Protein AF-A0A6A3SUW9-F1 (afdb_monomer_lite)

Organism: NCBI:txid53985

Radius of gyration: 19.16 Å; chains: 1; bounding box: 44×47×55 Å

InterPro domains:
  IPR051008 Telomere Capping Maintenance Protein [PTHR35518] (31-157)

Sequence (157 aa):
MDHDLFLAAASTISSASSSAGSSSSSADPASKTLSTANLTYTLVNFCDSDDVCSEVCEAGTALIKPWVARAITYQRTLSYVETLCYAELPATHNRVITRDRGYGNRDQLNAKLGASSSASYMRTSNWFLSLTDQLDLGMRFLELDVNYFASSLCSAH

Foldseek 3Di:
DDDDDDPDPPPDPDPPDDDDDDDDDQPDPCNPVDDPVFWDFDWDWDADPVRQTDIAGDAPGIDGDVVLLVVLVVLVVVQVVDDPVPRDFAEDALQQQEVNVVQQSCLCVLVVVVVPGPVSRDHSGDYRYHSRNVVSSGGDHYHFAWDQDPNDTDGDD

Structure (mmCIF, N/CA/C/O backbone):
data_AF-A0A6A3SUW9-F1
#
_entry.id   AF-A0A6A3SUW9-F1
#
loop_
_atom_site.group_PDB
_atom_site.id
_atom_site.type_symbol
_atom_site.label_atom_id
_atom_site.label_alt_id
_atom_site.label_comp_id
_atom_site.label_asym_id
_atom_site.label_entity_id
_atom_site.label_seq_id
_atom_site.pdbx_PDB_ins_code
_atom_site.Cartn_x
_atom_site.Cartn_y
_atom_site.Cartn_z
_atom_site.occupancy
_atom_site.B_iso_or_equiv
_atom_site.auth_seq_id
_atom_site.auth_comp_id
_atom_site.auth_asym_id
_atom_site.auth_atom_id
_atom_site.pdbx_PDB_model_num
ATOM 1 N N . MET A 1 1 ? -25.171 20.038 30.958 1.00 37.69 1 MET A N 1
ATOM 2 C CA . MET A 1 1 ? -25.438 20.280 29.530 1.00 37.69 1 MET A CA 1
ATOM 3 C C . MET A 1 1 ? -24.348 21.219 29.077 1.00 37.69 1 MET A C 1
ATOM 5 O O . MET A 1 1 ? -24.510 22.414 29.248 1.00 37.69 1 MET A O 1
ATOM 9 N N . ASP A 1 2 ? -23.238 20.664 28.604 1.00 27.70 2 ASP A N 1
ATOM 10 C CA . ASP A 1 2 ? -22.170 21.431 27.966 1.00 27.70 2 ASP A CA 1
ATOM 11 C C . ASP A 1 2 ? -22.067 20.904 26.540 1.00 27.70 2 ASP A C 1
ATOM 13 O O . ASP A 1 2 ? -21.647 19.774 26.287 1.00 27.70 2 ASP A O 1
ATOM 17 N N . HIS A 1 3 ? -22.621 21.702 25.634 1.00 33.44 3 HIS A N 1
ATOM 18 C CA . HIS A 1 3 ? -22.592 21.508 24.198 1.00 33.44 3 HIS A CA 1
ATOM 19 C C . HIS A 1 3 ? -21.355 22.221 23.663 1.00 33.44 3 HIS A C 1
ATOM 21 O O . HIS A 1 3 ? -21.462 23.369 23.267 1.00 33.44 3 HIS A O 1
ATOM 27 N N . ASP A 1 4 ? -20.210 21.544 23.621 1.00 33.81 4 ASP A N 1
ATOM 28 C CA . ASP A 1 4 ? -19.075 21.991 22.806 1.00 33.81 4 ASP A CA 1
ATOM 29 C C . ASP A 1 4 ? -18.493 20.805 22.034 1.00 33.81 4 ASP A C 1
ATOM 31 O O . ASP A 1 4 ? -17.492 20.174 22.368 1.00 33.81 4 ASP A O 1
ATOM 35 N N . LEU A 1 5 ? -19.293 20.461 21.025 1.00 32.38 5 LEU A N 1
ATOM 36 C CA . LEU A 1 5 ? -18.944 20.014 19.683 1.00 32.38 5 LEU A CA 1
ATOM 37 C C . LEU A 1 5 ? -17.468 19.628 19.462 1.00 32.38 5 LEU A C 1
ATOM 39 O O . LEU A 1 5 ? -16.588 20.460 19.241 1.00 32.38 5 LEU A O 1
ATOM 43 N N . PHE A 1 6 ? -17.244 18.317 19.397 1.00 30.92 6 PHE A N 1
ATOM 44 C CA . PHE A 1 6 ? -16.104 17.711 18.722 1.00 30.92 6 PHE A CA 1
ATOM 45 C C . PHE A 1 6 ? -15.997 18.262 17.291 1.00 30.92 6 PHE A C 1
ATOM 47 O O . PHE A 1 6 ? -16.747 17.860 16.401 1.00 30.92 6 PHE A O 1
ATOM 54 N N . LEU A 1 7 ? -15.036 19.155 17.046 1.00 30.22 7 LEU A N 1
ATOM 55 C CA . LEU A 1 7 ? -14.538 19.401 15.697 1.00 30.22 7 LEU A CA 1
ATOM 56 C C . LEU A 1 7 ? -13.765 18.156 15.261 1.00 30.22 7 LEU A C 1
ATOM 58 O O . LEU A 1 7 ? -12.580 17.990 15.554 1.00 30.22 7 LEU A O 1
ATOM 62 N N . ALA A 1 8 ? -14.467 17.260 14.569 1.00 35.16 8 ALA A N 1
ATOM 63 C CA . ALA A 1 8 ? -13.845 16.268 13.716 1.00 35.16 8 ALA A CA 1
ATOM 64 C C . ALA A 1 8 ? -12.870 17.003 12.788 1.00 35.16 8 ALA A C 1
ATOM 66 O O . ALA A 1 8 ? -13.257 17.915 12.053 1.00 35.16 8 ALA A O 1
ATOM 67 N N . ALA A 1 9 ? -11.595 16.623 12.840 1.00 33.81 9 ALA A N 1
ATOM 68 C CA . ALA A 1 9 ? -10.621 17.014 11.838 1.00 33.81 9 ALA A CA 1
ATOM 69 C C . ALA A 1 9 ? -11.005 16.319 10.526 1.00 33.81 9 ALA A C 1
ATOM 71 O O . ALA A 1 9 ? -10.462 15.276 10.173 1.00 33.81 9 ALA A O 1
ATOM 72 N N . ALA A 1 10 ? -11.988 16.880 9.826 1.00 30.95 10 ALA A N 1
ATOM 73 C CA . ALA A 1 10 ? -12.260 16.554 8.446 1.00 30.95 10 ALA A CA 1
ATOM 74 C C . ALA A 1 10 ? -11.049 17.033 7.644 1.00 30.95 10 ALA A C 1
ATOM 76 O O . ALA A 1 10 ? -10.909 18.216 7.338 1.00 30.95 10 ALA A O 1
ATOM 77 N N . SER A 1 11 ? -10.133 16.120 7.328 1.00 35.94 11 SER A N 1
ATOM 78 C CA . SER A 1 11 ? -9.254 16.315 6.185 1.00 35.94 11 SER A CA 1
ATOM 79 C C . SER A 1 11 ? -10.158 16.374 4.960 1.00 35.94 11 SER A C 1
ATOM 81 O O . SER A 1 11 ? -10.634 15.348 4.475 1.00 35.94 11 SER A O 1
ATOM 83 N N . THR A 1 12 ? -10.450 17.588 4.507 1.00 27.22 12 THR A N 1
ATOM 84 C CA . THR A 1 12 ? -11.115 17.843 3.239 1.00 27.22 12 THR A CA 1
ATOM 85 C C . THR A 1 12 ? -10.227 17.294 2.128 1.00 27.22 12 THR A C 1
ATOM 87 O O . THR A 1 12 ? -9.246 17.908 1.715 1.00 27.22 12 THR A O 1
ATOM 90 N N . ILE A 1 13 ? -10.563 16.107 1.630 1.00 36.94 13 ILE A N 1
ATOM 91 C CA . ILE A 1 13 ? -10.199 15.747 0.266 1.00 36.94 13 ILE A CA 1
ATOM 92 C C . ILE A 1 13 ? -11.091 16.633 -0.596 1.00 36.94 13 ILE A C 1
ATOM 94 O O . ILE A 1 13 ? -12.292 16.397 -0.697 1.00 36.94 13 ILE A O 1
ATOM 98 N N . SER A 1 14 ? -10.527 17.711 -1.139 1.00 29.47 14 SER A N 1
ATOM 99 C CA . SER A 1 14 ? -11.235 18.565 -2.085 1.00 29.47 14 SER A CA 1
ATOM 100 C C . SER A 1 14 ? -11.590 17.744 -3.325 1.00 29.47 14 SER A C 1
ATOM 102 O O . SER A 1 14 ? -10.776 17.590 -4.233 1.00 29.47 14 SER A O 1
ATOM 104 N N . SER A 1 15 ? -12.812 17.220 -3.378 1.00 35.09 15 SER A N 1
ATOM 105 C CA . SER A 1 15 ? -13.462 16.862 -4.629 1.00 35.09 15 SER A CA 1
ATOM 106 C C . SER A 1 15 ? -13.816 18.171 -5.327 1.00 35.09 15 SER A C 1
ATOM 108 O O . SER A 1 15 ? -14.786 18.848 -4.992 1.00 35.09 15 SER A O 1
ATOM 110 N N . ALA A 1 16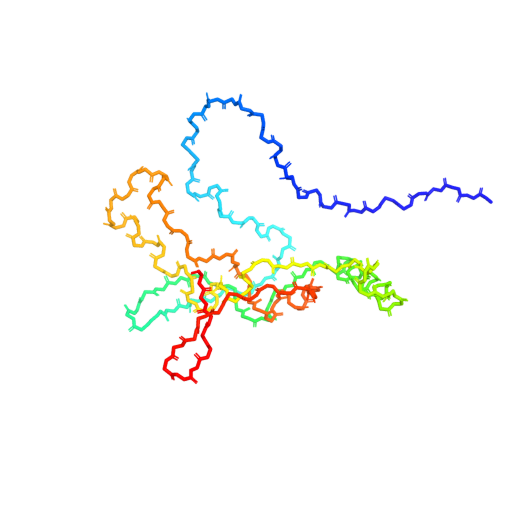 ? -12.969 18.582 -6.270 1.00 32.25 16 ALA A N 1
ATOM 111 C CA . ALA A 1 16 ? -13.286 19.701 -7.138 1.00 32.25 16 ALA A CA 1
ATOM 112 C C . ALA A 1 16 ? -14.548 19.347 -7.939 1.00 32.25 16 ALA A C 1
ATOM 114 O O . ALA A 1 16 ? -14.519 18.507 -8.837 1.00 32.25 16 ALA A O 1
ATOM 115 N N . SER A 1 17 ? -15.665 19.983 -7.591 1.00 31.45 17 SER A N 1
ATOM 116 C CA . SER A 1 17 ? -16.862 20.032 -8.420 1.00 31.45 17 SER A CA 1
ATOM 117 C C . SER A 1 17 ? -16.499 20.670 -9.759 1.00 31.45 17 SER A C 1
ATOM 119 O O . SER A 1 17 ? -16.050 21.817 -9.800 1.00 31.45 17 SER A O 1
ATOM 121 N N . SER A 1 18 ? -16.681 19.931 -10.850 1.00 33.06 18 SER A N 1
ATOM 122 C CA . SER A 1 18 ? -16.437 20.401 -12.209 1.00 33.06 18 SER A CA 1
ATOM 123 C C . SER A 1 18 ? -17.488 21.437 -12.613 1.00 33.06 18 SER A C 1
ATOM 125 O O . SER A 1 18 ? -18.564 21.084 -13.098 1.00 33.06 18 SER A O 1
ATOM 127 N N . SER A 1 19 ? -17.184 22.723 -12.443 1.00 30.78 19 SER A N 1
ATOM 128 C CA . SER A 1 19 ? -17.797 23.759 -13.268 1.00 30.78 19 SER A CA 1
ATOM 129 C C . SER A 1 19 ? -17.083 23.769 -14.619 1.00 30.78 19 SER A C 1
ATOM 131 O O . SER A 1 19 ? -15.858 23.849 -14.705 1.00 30.78 19 SER A O 1
ATOM 133 N N . ALA A 1 20 ? -17.862 23.615 -15.689 1.00 40.44 20 ALA A N 1
ATOM 134 C CA . ALA A 1 20 ? -17.381 23.678 -17.059 1.00 40.44 20 ALA A CA 1
ATOM 135 C C . ALA A 1 20 ? -16.819 25.080 -17.341 1.00 40.44 20 ALA A C 1
ATOM 137 O O . ALA A 1 20 ? -17.561 26.029 -17.579 1.00 40.44 20 ALA A O 1
ATOM 138 N N . GLY A 1 21 ? -15.496 25.200 -17.285 1.00 26.11 21 GLY A N 1
ATOM 139 C CA . GLY A 1 21 ? -14.750 26.397 -17.637 1.00 26.11 21 GLY A CA 1
ATOM 140 C C . GLY A 1 21 ? -13.475 25.981 -18.349 1.00 26.11 21 GLY A C 1
ATOM 141 O O . GLY A 1 21 ? -12.537 25.492 -17.726 1.00 26.11 21 GLY A O 1
ATOM 142 N N . SER A 1 22 ? -13.466 26.127 -19.670 1.00 40.16 22 SER A N 1
ATOM 143 C CA . SER A 1 22 ? -12.316 25.843 -20.523 1.00 40.16 22 SER A CA 1
ATOM 144 C C . SER A 1 22 ? -11.150 26.766 -20.170 1.00 40.16 22 SER A C 1
ATOM 146 O O . SER A 1 22 ? -11.109 27.916 -20.599 1.00 40.16 22 SER A O 1
ATOM 148 N N . SER A 1 23 ? -10.176 26.261 -19.419 1.00 30.25 23 SER A N 1
ATOM 149 C CA . SER A 1 23 ? -8.863 26.891 -19.290 1.00 30.25 23 SER A CA 1
ATOM 150 C C . SER A 1 23 ? -7.789 25.813 -19.283 1.00 30.25 23 SER A C 1
ATOM 152 O O . SER A 1 23 ? -7.679 25.031 -18.339 1.00 30.25 23 SER A O 1
ATOM 154 N N . SER A 1 24 ? -7.017 25.761 -20.366 1.00 42.41 24 SER A N 1
ATOM 155 C CA . SER A 1 24 ? -5.847 24.906 -20.532 1.00 42.41 24 SER A CA 1
ATOM 156 C C . SER A 1 24 ? -4.752 25.336 -19.555 1.00 42.41 24 SER A C 1
ATOM 158 O O . SER A 1 24 ? -3.943 26.213 -19.859 1.00 42.41 24 SER A O 1
ATOM 160 N N . SER A 1 25 ? -4.729 24.740 -18.368 1.00 37.00 25 SER A N 1
ATOM 161 C CA . SER A 1 25 ? -3.579 24.823 -17.480 1.00 37.00 25 SER A CA 1
ATOM 162 C C . SER A 1 25 ? -2.628 23.679 -17.815 1.00 37.00 25 SER A C 1
ATOM 164 O O . SER A 1 25 ? -2.936 22.498 -17.643 1.00 37.00 25 SER A O 1
ATOM 166 N N . SER A 1 26 ? -1.450 24.036 -18.321 1.00 40.88 26 SER A N 1
ATOM 167 C CA . SER A 1 26 ? -0.285 23.157 -18.369 1.00 40.88 26 SER A CA 1
ATOM 168 C C . SER A 1 26 ? 0.118 22.839 -16.929 1.00 40.88 26 SER A C 1
ATOM 170 O O . SER A 1 26 ? 0.971 23.506 -16.352 1.00 40.88 26 SER A O 1
ATOM 172 N N . ALA A 1 27 ? -0.578 21.887 -16.308 1.00 39.34 27 ALA A N 1
ATOM 173 C CA . ALA A 1 27 ? -0.248 21.412 -14.977 1.00 39.34 27 ALA A CA 1
ATOM 174 C C . ALA A 1 27 ? 1.146 20.782 -15.032 1.00 39.34 27 ALA A C 1
ATOM 176 O O . ALA A 1 27 ? 1.363 19.805 -15.753 1.00 39.34 27 ALA A O 1
ATOM 177 N N . ASP A 1 28 ? 2.076 21.376 -14.289 1.00 37.56 28 ASP A N 1
ATOM 178 C CA . ASP A 1 28 ? 3.418 20.855 -14.076 1.00 37.56 28 ASP A CA 1
ATOM 179 C C . ASP A 1 28 ? 3.320 19.381 -13.628 1.00 37.56 28 ASP A C 1
ATOM 181 O O . ASP A 1 28 ? 2.594 19.094 -12.665 1.00 37.56 28 ASP A O 1
ATOM 185 N N . PRO A 1 29 ? 3.997 18.423 -14.292 1.00 44.44 29 PRO A N 1
ATOM 186 C CA . PRO A 1 29 ? 4.031 17.028 -13.854 1.00 44.44 29 PRO A CA 1
ATOM 187 C C . PRO A 1 29 ? 4.438 16.890 -12.378 1.00 44.44 29 PRO A C 1
ATOM 189 O O . PRO A 1 29 ? 3.953 15.990 -11.687 1.00 44.44 29 PRO A O 1
ATOM 192 N N . ALA A 1 30 ? 5.252 17.827 -11.871 1.00 43.94 30 ALA A N 1
ATOM 193 C CA . ALA A 1 30 ? 5.672 17.887 -10.477 1.00 43.94 30 ALA A CA 1
ATOM 194 C C . ALA A 1 30 ? 4.538 18.257 -9.501 1.00 43.94 30 ALA A C 1
ATOM 196 O O . ALA A 1 30 ? 4.570 17.828 -8.349 1.00 43.94 30 ALA A O 1
ATOM 197 N N . SER A 1 31 ? 3.496 18.971 -9.946 1.00 39.97 31 SER A N 1
ATOM 198 C CA . SER A 1 31 ? 2.331 19.344 -9.122 1.00 39.97 31 SER A CA 1
ATOM 199 C C . SER A 1 31 ? 1.472 18.141 -8.713 1.00 39.97 31 SER A C 1
ATOM 201 O O . SER A 1 31 ? 0.629 18.265 -7.824 1.00 39.97 31 SER A O 1
ATOM 203 N N . LYS A 1 32 ? 1.656 16.982 -9.358 1.00 43.41 32 LYS A N 1
ATOM 204 C CA . LYS A 1 32 ? 0.988 15.719 -9.006 1.00 43.41 32 LYS A CA 1
ATOM 205 C C . LYS A 1 32 ? 1.882 14.798 -8.165 1.00 43.41 32 LYS A C 1
ATOM 207 O O . LYS A 1 32 ? 1.482 13.668 -7.860 1.00 43.41 32 LYS A O 1
ATOM 212 N N . THR A 1 33 ? 3.080 15.249 -7.795 1.00 48.78 33 THR A N 1
ATOM 213 C CA . THR A 1 33 ? 3.934 14.583 -6.808 1.00 48.78 33 THR A CA 1
ATOM 214 C C . THR A 1 33 ? 3.295 14.783 -5.438 1.00 48.78 33 THR A C 1
ATOM 216 O O . THR A 1 33 ? 3.112 15.913 -4.991 1.00 48.78 33 THR A O 1
ATOM 219 N N . LEU A 1 34 ? 2.871 13.688 -4.802 1.00 54.38 34 LEU A N 1
ATOM 220 C CA . LEU A 1 34 ? 2.189 13.737 -3.510 1.00 54.38 34 LEU A CA 1
ATOM 221 C C . LEU A 1 34 ? 3.072 14.428 -2.464 1.00 54.38 34 LEU A C 1
ATOM 223 O O . LEU A 1 34 ? 4.208 14.022 -2.236 1.00 54.38 34 LEU A O 1
ATOM 227 N N . SER A 1 35 ? 2.510 15.435 -1.794 1.00 51.38 35 SER A N 1
ATOM 228 C CA . SER A 1 35 ? 3.104 16.029 -0.600 1.00 51.38 35 SER A CA 1
ATOM 229 C C . SER A 1 35 ? 2.947 15.059 0.570 1.00 51.38 35 SER A C 1
ATOM 231 O O . SER A 1 35 ? 1.850 14.855 1.089 1.00 51.38 35 SER A O 1
ATOM 233 N N . THR A 1 36 ? 4.051 14.453 0.995 1.00 62.12 36 THR A N 1
ATOM 234 C CA . THR A 1 36 ? 4.136 13.574 2.169 1.00 62.12 36 THR A CA 1
ATOM 235 C C . THR A 1 36 ? 4.373 14.353 3.467 1.00 62.12 36 THR A C 1
ATOM 237 O O . THR A 1 36 ? 4.821 13.781 4.454 1.00 62.12 36 THR A O 1
ATOM 240 N N . ALA A 1 37 ? 4.043 15.651 3.513 1.00 62.16 37 ALA A N 1
ATOM 241 C CA . ALA A 1 37 ? 4.423 16.589 4.580 1.00 62.16 37 ALA A CA 1
ATOM 242 C C . ALA A 1 37 ? 4.008 16.200 6.022 1.00 62.16 37 ALA A C 1
ATOM 244 O O . ALA A 1 37 ? 4.426 16.849 6.979 1.00 62.16 37 ALA A O 1
ATOM 245 N N . ASN A 1 38 ? 3.192 15.156 6.204 1.00 76.00 38 ASN A N 1
ATOM 246 C CA . ASN A 1 38 ? 2.770 14.638 7.508 1.00 76.00 38 ASN A CA 1
ATOM 247 C C . ASN A 1 38 ? 3.159 13.168 7.767 1.00 76.00 38 ASN A C 1
ATOM 249 O O . ASN A 1 38 ? 2.641 12.574 8.715 1.00 76.00 38 ASN A O 1
ATOM 253 N N . LEU A 1 39 ? 4.053 12.598 6.956 1.00 86.81 39 LEU A N 1
ATOM 254 C CA . LEU A 1 39 ? 4.545 11.227 7.071 1.00 86.81 39 LEU A CA 1
ATOM 255 C C . LEU A 1 39 ? 6.058 11.220 7.313 1.00 86.81 39 LEU A C 1
ATOM 257 O O . LEU A 1 39 ? 6.796 11.989 6.703 1.00 86.81 39 LEU A O 1
ATOM 261 N N . THR A 1 40 ? 6.519 10.329 8.182 1.00 92.31 40 THR A N 1
ATOM 262 C CA . THR A 1 40 ? 7.937 9.963 8.310 1.00 92.31 40 THR A CA 1
ATOM 263 C C . THR A 1 40 ? 8.108 8.560 7.751 1.00 92.31 40 THR A C 1
ATOM 265 O O . THR A 1 40 ? 7.271 7.713 8.021 1.00 92.31 40 THR A O 1
ATOM 268 N N . TYR A 1 41 ? 9.136 8.316 6.948 1.00 92.38 41 TYR A N 1
ATOM 269 C CA . TYR A 1 41 ? 9.379 7.025 6.302 1.00 92.38 41 TYR A CA 1
ATOM 270 C C . TYR A 1 41 ? 10.845 6.908 5.893 1.00 92.38 41 TYR A C 1
ATOM 272 O O . TYR A 1 41 ? 11.544 7.921 5.793 1.00 92.38 41 TYR A O 1
ATOM 280 N N . THR A 1 42 ? 11.297 5.685 5.629 1.00 94.56 42 THR A N 1
ATOM 281 C CA . THR A 1 42 ? 12.621 5.426 5.059 1.00 94.56 42 THR A CA 1
ATOM 282 C C . THR A 1 42 ? 12.508 5.387 3.539 1.00 94.56 42 THR A C 1
ATOM 284 O O . THR A 1 42 ? 11.635 4.715 2.992 1.00 94.56 42 THR A O 1
ATOM 287 N N . LEU A 1 43 ? 13.377 6.122 2.843 1.00 92.81 43 LEU A N 1
ATOM 288 C CA . LEU A 1 43 ? 13.509 6.030 1.389 1.00 92.81 43 LEU A CA 1
ATOM 289 C C . LEU A 1 43 ? 14.547 4.975 1.019 1.00 92.81 43 LEU A C 1
ATOM 291 O O . LEU A 1 43 ? 15.644 4.959 1.577 1.00 92.81 43 LEU A O 1
ATOM 295 N N . VAL A 1 44 ? 14.213 4.140 0.039 1.00 93.31 44 VAL A N 1
ATOM 296 C CA . VAL A 1 44 ? 15.123 3.159 -0.559 1.00 93.31 44 VAL A CA 1
ATOM 297 C C . VAL A 1 44 ? 15.054 3.237 -2.081 1.00 93.31 44 VAL A C 1
ATOM 299 O O . VAL A 1 44 ? 14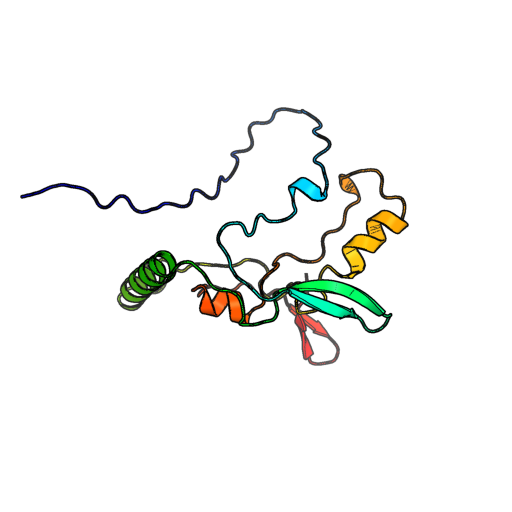.035 3.630 -2.652 1.00 93.31 44 VAL A O 1
ATOM 302 N N . ASN A 1 45 ? 16.143 2.855 -2.747 1.00 91.81 45 ASN A N 1
ATOM 303 C CA . ASN A 1 45 ? 16.146 2.688 -4.197 1.00 91.81 45 ASN A CA 1
ATOM 304 C C . ASN A 1 45 ? 15.578 1.316 -4.555 1.00 91.81 45 ASN A C 1
ATOM 306 O O . ASN A 1 45 ? 16.091 0.293 -4.103 1.00 91.81 45 ASN A O 1
ATOM 310 N N . PHE A 1 46 ? 14.556 1.306 -5.405 1.00 88.31 46 PHE A N 1
ATOM 311 C CA . PHE A 1 46 ? 13.979 0.092 -5.967 1.00 88.31 46 PHE A CA 1
ATOM 312 C C . PHE A 1 46 ? 14.222 0.064 -7.475 1.00 88.31 46 PHE A C 1
ATOM 314 O O . PHE A 1 46 ? 13.762 0.959 -8.188 1.00 88.31 46 PHE A O 1
ATOM 321 N N . CYS A 1 47 ? 14.932 -0.955 -7.959 1.00 89.00 47 CYS A N 1
ATOM 322 C CA . CYS A 1 47 ? 15.269 -1.128 -9.372 1.00 89.00 47 CYS A CA 1
ATOM 323 C C . CYS A 1 47 ? 14.520 -2.326 -9.964 1.00 89.00 47 CYS A C 1
ATOM 325 O O . CYS A 1 47 ? 14.349 -3.344 -9.292 1.00 89.00 47 CYS A O 1
ATOM 327 N N . ASP A 1 48 ? 14.050 -2.187 -11.205 1.00 85.50 48 ASP A N 1
ATOM 328 C CA . ASP A 1 48 ? 13.466 -3.303 -11.954 1.00 85.50 48 ASP A CA 1
ATOM 329 C C . ASP A 1 48 ? 14.553 -4.220 -12.552 1.00 85.50 48 ASP A C 1
ATOM 331 O O . ASP A 1 48 ? 15.748 -4.016 -12.339 1.00 85.50 48 ASP A O 1
ATOM 335 N N . SER A 1 49 ? 14.144 -5.256 -13.292 1.00 87.81 49 SER A N 1
ATOM 336 C CA . SER A 1 49 ? 15.063 -6.218 -13.921 1.00 87.81 49 SER A CA 1
ATOM 337 C C . SER A 1 49 ? 15.997 -5.615 -14.972 1.00 87.81 49 SER A C 1
ATOM 339 O O . SER A 1 49 ? 16.961 -6.272 -15.354 1.00 87.81 49 SER A O 1
ATOM 341 N N . ASP A 1 50 ? 15.707 -4.404 -15.448 1.00 86.19 50 ASP A N 1
ATOM 342 C CA . ASP A 1 50 ? 16.486 -3.715 -16.475 1.00 86.19 50 ASP A CA 1
ATOM 343 C C . ASP A 1 50 ? 17.269 -2.533 -15.858 1.00 86.19 50 ASP A C 1
ATOM 345 O O . ASP A 1 50 ? 17.603 -1.572 -16.555 1.00 86.19 50 ASP A O 1
ATOM 349 N N . ASP A 1 51 ? 17.523 -2.583 -14.543 1.00 87.31 51 ASP A N 1
ATOM 350 C CA . ASP A 1 51 ? 18.255 -1.586 -13.749 1.00 87.31 51 ASP A CA 1
ATOM 351 C C . ASP A 1 51 ? 17.637 -0.171 -13.764 1.00 87.31 51 ASP A C 1
ATOM 353 O O . ASP A 1 51 ? 18.311 0.834 -13.512 1.00 87.31 51 ASP A O 1
ATOM 357 N N . VAL A 1 52 ? 16.327 -0.054 -14.022 1.00 85.00 52 VAL A N 1
ATOM 358 C CA . VAL A 1 52 ? 15.615 1.227 -13.915 1.00 85.00 52 VAL A CA 1
ATOM 359 C C . VAL A 1 52 ? 15.140 1.425 -12.481 1.00 85.00 52 VAL A C 1
ATOM 361 O O . VAL A 1 52 ? 14.250 0.716 -12.006 1.00 85.00 52 VAL A O 1
ATOM 364 N N . CYS A 1 53 ? 15.712 2.422 -11.805 1.00 86.00 53 CYS A N 1
ATOM 365 C CA . CYS A 1 53 ? 15.477 2.676 -10.386 1.00 86.00 53 CYS A CA 1
ATOM 366 C C . CYS A 1 53 ? 14.533 3.857 -10.119 1.00 86.00 53 CYS A C 1
ATOM 368 O O . CYS A 1 53 ? 14.478 4.833 -10.871 1.00 86.00 53 CYS A O 1
ATOM 370 N N . SER A 1 54 ? 13.813 3.795 -9.001 1.00 84.31 54 SER A N 1
ATOM 371 C CA . SER A 1 54 ? 13.097 4.930 -8.411 1.00 84.31 54 SER A CA 1
ATOM 372 C C . SER A 1 54 ? 13.217 4.920 -6.889 1.00 84.31 54 SER A C 1
ATOM 374 O O . SER A 1 54 ? 13.385 3.865 -6.278 1.00 84.31 54 SER A O 1
ATOM 376 N N . GLU A 1 55 ? 13.114 6.102 -6.283 1.00 87.12 55 GLU A N 1
ATOM 377 C CA . GLU A 1 55 ? 13.016 6.241 -4.830 1.00 87.12 55 GLU A CA 1
ATOM 378 C C . GLU A 1 55 ? 11.606 5.868 -4.365 1.00 87.12 55 GLU A C 1
ATOM 380 O O . GLU A 1 55 ? 10.598 6.405 -4.850 1.00 87.12 55 GLU A O 1
ATOM 385 N N . VAL A 1 56 ? 11.537 4.946 -3.409 1.00 88.81 56 VAL A N 1
ATOM 386 C CA . VAL A 1 56 ? 10.286 4.417 -2.863 1.00 88.81 56 VAL A CA 1
ATOM 387 C C . VAL A 1 56 ? 10.311 4.454 -1.341 1.00 88.81 56 VAL A C 1
ATOM 389 O O . VAL A 1 56 ? 11.375 4.431 -0.723 1.00 88.81 56 VAL A O 1
ATOM 392 N N . CYS A 1 57 ? 9.128 4.512 -0.731 1.00 90.38 57 CYS A N 1
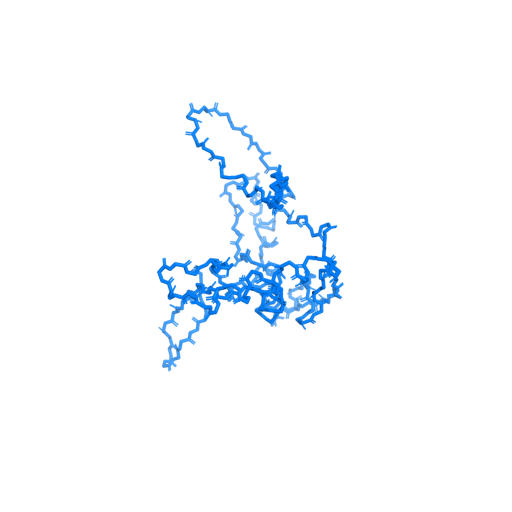ATOM 393 C CA . CYS A 1 57 ? 8.979 4.265 0.698 1.00 90.38 57 CYS A CA 1
ATOM 394 C C . CYS A 1 57 ? 9.283 2.791 0.978 1.00 90.38 57 CYS A C 1
ATOM 396 O O . CYS A 1 57 ? 8.636 1.915 0.402 1.00 90.38 57 CYS A O 1
ATOM 398 N N . GLU A 1 58 ? 10.246 2.515 1.854 1.00 93.56 58 GLU A N 1
ATOM 399 C CA . GLU A 1 58 ? 10.493 1.163 2.342 1.00 93.56 58 GLU A CA 1
ATOM 400 C C . GLU A 1 58 ? 9.240 0.650 3.057 1.00 93.56 58 GLU A C 1
ATOM 402 O O . GLU A 1 58 ? 8.669 1.337 3.912 1.00 93.56 58 GLU A O 1
ATOM 407 N N . ALA A 1 59 ? 8.802 -0.551 2.686 1.00 94.19 59 ALA A N 1
ATOM 408 C CA . ALA A 1 59 ? 7.552 -1.106 3.171 1.00 94.19 59 ALA A CA 1
ATOM 409 C C . ALA A 1 59 ? 7.552 -1.272 4.699 1.00 94.19 59 ALA A C 1
ATOM 411 O O . ALA A 1 59 ? 8.444 -1.899 5.267 1.00 94.19 59 ALA A O 1
ATOM 412 N N . GLY A 1 60 ? 6.516 -0.750 5.356 1.00 95.00 60 GLY A N 1
ATOM 413 C CA . GLY A 1 60 ? 6.333 -0.828 6.808 1.00 95.00 60 GLY A CA 1
ATOM 414 C C . GLY A 1 60 ? 7.083 0.251 7.595 1.00 95.00 60 GLY A C 1
ATOM 415 O O . GLY A 1 60 ? 7.105 0.203 8.823 1.00 95.00 60 GLY A O 1
ATOM 416 N N . THR A 1 61 ? 7.712 1.218 6.921 1.00 95.38 61 THR A N 1
ATOM 417 C CA . THR A 1 61 ? 8.434 2.313 7.590 1.00 95.38 61 THR A CA 1
ATOM 418 C C . THR A 1 61 ? 7.617 3.591 7.713 1.00 95.38 61 THR A C 1
ATOM 420 O O . THR A 1 61 ? 8.059 4.529 8.380 1.00 95.38 61 THR A O 1
ATOM 423 N N . ALA A 1 62 ? 6.433 3.656 7.099 1.00 93.44 62 ALA A N 1
ATOM 424 C CA . ALA A 1 62 ? 5.609 4.849 7.136 1.00 93.44 62 ALA A CA 1
ATOM 425 C C . ALA A 1 62 ? 4.969 5.052 8.512 1.00 93.44 62 ALA A C 1
ATOM 427 O O . ALA A 1 62 ? 4.197 4.239 9.016 1.00 93.44 62 ALA A O 1
ATOM 428 N N . LEU A 1 63 ? 5.242 6.214 9.092 1.00 93.38 63 LEU A N 1
ATOM 429 C CA . LEU A 1 63 ? 4.768 6.645 10.392 1.00 93.38 63 LEU A CA 1
ATOM 430 C C . LEU A 1 63 ? 3.994 7.955 10.262 1.00 93.38 63 LEU A C 1
ATOM 432 O O . LEU A 1 63 ? 4.386 8.886 9.557 1.00 93.38 63 LEU A O 1
ATOM 436 N N . ILE A 1 64 ? 2.905 8.036 11.018 1.00 91.75 64 ILE A N 1
ATOM 437 C CA . ILE A 1 64 ? 2.108 9.247 11.223 1.00 91.75 64 ILE A CA 1
ATOM 438 C C . ILE A 1 64 ? 2.340 9.802 12.623 1.00 91.75 64 ILE A C 1
ATOM 440 O O . ILE A 1 64 ? 2.771 9.104 13.543 1.00 91.75 64 ILE A O 1
ATOM 444 N N . LYS A 1 65 ? 1.993 11.077 12.813 1.00 92.56 65 LYS A N 1
ATOM 445 C CA . LYS A 1 65 ? 2.027 11.709 14.137 1.00 92.56 65 LYS A CA 1
ATOM 446 C C . LYS A 1 65 ? 1.179 10.895 15.136 1.00 92.56 65 LYS A C 1
ATOM 448 O O . LYS A 1 65 ? 0.055 10.516 14.796 1.00 92.56 65 LYS A O 1
ATOM 453 N N . PRO A 1 66 ? 1.627 10.704 16.394 1.00 93.31 66 PRO A N 1
ATOM 454 C CA . PRO A 1 66 ? 0.928 9.854 17.363 1.00 93.31 66 PRO A CA 1
ATOM 455 C C . PRO A 1 66 ? -0.541 10.217 17.611 1.00 93.31 66 PRO A C 1
ATOM 457 O O . PRO A 1 66 ? -1.359 9.345 17.890 1.00 93.31 66 PRO A O 1
ATOM 460 N N . TRP A 1 67 ? -0.901 11.501 17.521 1.00 93.62 67 TRP A N 1
ATOM 461 C CA . TRP A 1 67 ? -2.292 11.926 17.690 1.00 93.62 67 TRP A CA 1
ATOM 462 C C . TRP A 1 67 ? -3.194 11.455 16.540 1.00 93.62 67 TRP A C 1
ATOM 464 O O . TRP A 1 67 ? -4.339 11.092 16.795 1.00 93.62 67 TRP A O 1
ATOM 474 N N . VAL A 1 68 ? -2.669 11.388 15.310 1.00 92.75 68 VAL A N 1
ATOM 475 C CA . VAL A 1 68 ? -3.391 10.873 14.137 1.00 92.75 68 VAL A CA 1
ATOM 476 C C . VAL A 1 68 ? -3.620 9.374 14.305 1.00 92.75 68 VAL A C 1
ATOM 478 O O . VAL A 1 68 ? -4.739 8.901 14.141 1.00 92.75 68 VAL A O 1
ATOM 481 N N . ALA A 1 69 ? -2.590 8.635 14.735 1.00 92.62 69 ALA A N 1
ATOM 482 C CA . ALA A 1 69 ? -2.708 7.202 15.010 1.00 92.62 69 ALA A CA 1
ATOM 483 C C . ALA A 1 69 ? -3.782 6.902 16.072 1.00 92.62 69 ALA A C 1
ATOM 485 O O . ALA A 1 69 ? -4.572 5.968 15.917 1.00 92.62 69 ALA A O 1
ATOM 486 N N . ARG A 1 70 ? -3.866 7.726 17.129 1.00 95.19 70 ARG A N 1
ATOM 487 C CA . ARG A 1 70 ? -4.929 7.618 18.144 1.00 95.19 70 ARG A CA 1
ATOM 488 C C . ARG A 1 70 ? -6.318 7.890 17.568 1.00 95.19 70 ARG A C 1
ATOM 490 O O . ARG A 1 70 ? -7.232 7.124 17.854 1.00 95.19 70 ARG A O 1
ATOM 497 N N . ALA A 1 71 ? -6.473 8.933 16.752 1.00 93.69 71 ALA A N 1
ATOM 498 C CA . ALA A 1 71 ? -7.752 9.260 16.119 1.00 93.69 71 ALA A CA 1
ATOM 499 C C . ALA A 1 71 ? -8.244 8.126 15.201 1.00 93.69 71 ALA A C 1
ATOM 501 O O . ALA A 1 71 ? -9.389 7.695 15.312 1.00 93.69 71 ALA A O 1
ATOM 502 N N . ILE A 1 72 ? -7.356 7.572 14.373 1.00 93.50 72 ILE A N 1
ATOM 503 C CA . ILE A 1 72 ? -7.660 6.437 13.487 1.00 93.50 72 ILE A CA 1
ATOM 504 C C . ILE A 1 72 ? -8.020 5.186 14.295 1.00 93.50 72 ILE A C 1
ATOM 506 O O . ILE A 1 72 ? -8.962 4.472 13.959 1.00 93.50 72 ILE A O 1
ATOM 510 N N . THR A 1 73 ? -7.305 4.925 15.393 1.00 93.69 73 THR A N 1
ATOM 511 C CA . THR A 1 73 ? -7.612 3.800 16.292 1.00 93.69 73 THR A CA 1
ATOM 512 C C . THR A 1 73 ? -8.998 3.949 16.920 1.00 93.69 73 THR A C 1
ATOM 514 O O . THR A 1 73 ? -9.750 2.977 16.998 1.00 93.69 73 THR A O 1
ATOM 517 N N . TYR A 1 74 ? -9.363 5.165 17.328 1.00 94.50 74 TYR A N 1
ATOM 518 C CA . TYR A 1 74 ? 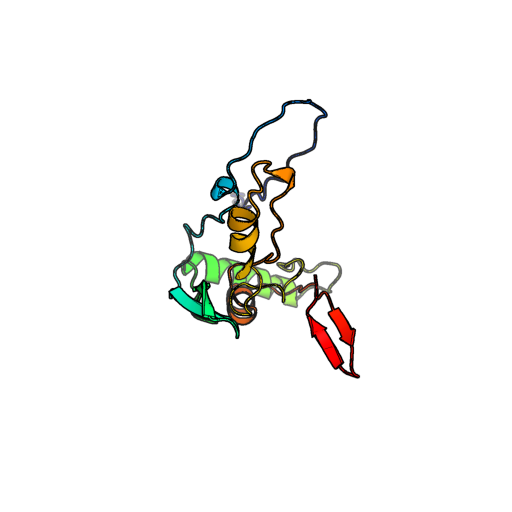-10.692 5.465 17.850 1.00 94.50 74 TYR A CA 1
ATOM 519 C C . TYR A 1 74 ? -11.785 5.249 16.791 1.00 94.50 74 TYR A C 1
ATOM 521 O O . TYR A 1 74 ? -12.713 4.482 17.038 1.00 94.50 74 TYR A O 1
ATOM 529 N N . GLN A 1 75 ? -11.633 5.811 15.586 1.00 94.06 75 GLN A N 1
ATOM 530 C CA . GLN A 1 75 ? -12.578 5.607 14.477 1.00 94.06 75 GLN A CA 1
ATOM 531 C C . GLN A 1 75 ? -12.734 4.120 14.118 1.00 94.06 75 GLN A C 1
ATOM 533 O O . GLN A 1 75 ? -13.847 3.628 13.933 1.00 94.06 75 GLN A O 1
ATOM 538 N N . ARG A 1 76 ? -11.630 3.366 14.096 1.00 93.31 76 ARG A N 1
ATOM 539 C CA . ARG A 1 76 ? -11.653 1.914 13.868 1.00 93.31 76 ARG A CA 1
ATOM 540 C C . ARG A 1 76 ? -12.415 1.167 14.962 1.00 93.31 76 ARG A C 1
ATOM 542 O O . ARG A 1 76 ? -13.093 0.190 14.668 1.00 93.31 76 ARG A O 1
ATOM 549 N N . THR A 1 77 ? -12.311 1.618 16.209 1.00 95.25 77 THR A N 1
ATOM 550 C CA . THR A 1 77 ? -13.031 1.012 17.337 1.00 95.25 77 THR A CA 1
ATOM 551 C C . THR A 1 77 ? -14.535 1.237 17.198 1.00 95.25 77 THR A C 1
ATOM 553 O O . THR A 1 77 ? -15.300 0.292 17.364 1.00 95.25 77 THR A O 1
ATOM 556 N N . LEU A 1 78 ? -14.952 2.448 16.808 1.00 94.62 78 LEU A N 1
ATOM 557 C CA . LEU A 1 78 ? -16.352 2.745 16.482 1.00 94.62 78 LEU A CA 1
ATOM 558 C C . LEU A 1 78 ? -16.852 1.909 15.297 1.00 94.62 78 LEU A C 1
ATOM 560 O O . LEU A 1 78 ? -17.959 1.391 15.325 1.00 94.62 78 LEU A O 1
ATOM 564 N N . SER A 1 79 ? -16.009 1.690 14.289 1.00 95.06 79 SER A N 1
ATOM 565 C CA . SER A 1 79 ? -16.377 0.875 13.125 1.00 95.06 79 SER A CA 1
ATOM 566 C C . SER A 1 79 ? -16.651 -0.592 13.475 1.00 95.06 79 SER A C 1
ATOM 568 O O . SER A 1 79 ? -17.408 -1.249 12.771 1.00 95.06 79 SER A O 1
ATOM 570 N N . TYR A 1 80 ? -16.046 -1.127 14.543 1.00 93.62 80 TYR A N 1
ATOM 571 C CA . TYR A 1 80 ? -16.225 -2.529 14.938 1.00 93.62 80 TYR A CA 1
ATOM 572 C C . TYR A 1 80 ? -17.535 -2.828 15.663 1.00 93.62 80 TYR A C 1
ATOM 574 O O . TYR A 1 80 ? -17.899 -3.999 15.764 1.00 93.62 80 TYR A O 1
ATOM 582 N N . VAL A 1 81 ? -18.231 -1.809 16.169 1.00 95.75 81 VAL A N 1
ATOM 583 C CA . VAL A 1 81 ? -19.554 -1.992 16.786 1.00 95.75 81 VAL A CA 1
ATOM 584 C C . VAL A 1 81 ? -20.698 -1.833 15.785 1.00 95.75 81 VAL A C 1
ATOM 586 O O . VAL A 1 81 ? -21.839 -2.143 16.114 1.00 95.75 81 VAL A O 1
ATOM 589 N N . GLU A 1 82 ? -20.391 -1.403 14.561 1.00 95.69 82 GLU A N 1
ATOM 590 C CA . GLU A 1 82 ? -21.355 -1.200 13.484 1.00 95.69 82 GLU A CA 1
ATOM 591 C C . GLU A 1 82 ? -21.370 -2.371 12.494 1.00 95.69 82 GLU A C 1
ATOM 593 O O . GLU A 1 82 ? -20.404 -3.124 12.344 1.00 95.69 82 GLU A O 1
ATOM 598 N N . THR A 1 83 ? -22.477 -2.519 11.762 1.00 95.62 83 THR A N 1
ATOM 599 C CA . THR A 1 83 ? -22.493 -3.397 10.578 1.00 95.62 83 THR A CA 1
ATOM 600 C C . THR A 1 83 ? -21.798 -2.712 9.404 1.00 95.62 83 THR A C 1
ATOM 602 O O . THR A 1 83 ? -21.698 -1.488 9.358 1.00 95.62 83 THR A O 1
ATOM 605 N N . LEU A 1 84 ? -21.371 -3.485 8.400 1.00 91.94 84 LEU A N 1
ATOM 606 C CA . LEU A 1 84 ? -20.635 -2.949 7.249 1.00 91.94 84 LEU A CA 1
ATOM 607 C C . LEU A 1 84 ? -21.364 -1.800 6.523 1.00 91.94 84 LEU A C 1
ATOM 609 O O . LEU A 1 84 ? -20.707 -0.929 5.971 1.00 91.94 84 LEU A O 1
ATOM 613 N N . CYS A 1 85 ? -22.702 -1.770 6.548 1.00 94.25 85 CYS A N 1
ATOM 614 C CA . CYS A 1 85 ? -23.491 -0.703 5.919 1.00 94.25 85 CYS A CA 1
ATOM 615 C C . CYS A 1 85 ? -23.391 0.650 6.644 1.00 94.25 85 CYS A C 1
ATOM 617 O O . CYS A 1 85 ? -23.707 1.674 6.044 1.00 94.25 85 CYS A O 1
ATOM 619 N N . TYR A 1 86 ? -22.988 0.650 7.918 1.00 94.62 86 TYR A N 1
ATOM 620 C CA . TYR A 1 86 ? -22.931 1.837 8.778 1.00 94.62 86 TYR A CA 1
ATOM 621 C C . TYR A 1 86 ? -21.517 2.143 9.293 1.00 94.62 86 TYR A C 1
ATOM 623 O O . TYR A 1 86 ? -21.293 3.200 9.875 1.00 94.62 86 TYR A O 1
ATOM 631 N N . ALA A 1 87 ? -20.553 1.248 9.068 1.00 95.12 87 ALA A N 1
ATOM 632 C CA . ALA A 1 87 ? -19.165 1.453 9.455 1.00 95.12 87 ALA A CA 1
ATOM 633 C C . ALA A 1 87 ? -18.452 2.447 8.520 1.00 95.12 87 ALA A C 1
ATOM 635 O O . ALA A 1 87 ? -18.447 2.288 7.298 1.00 95.12 87 ALA A O 1
ATOM 636 N N . GLU A 1 88 ? -17.764 3.431 9.098 1.00 93.75 88 GLU A N 1
ATOM 637 C CA . GLU A 1 88 ? -16.890 4.340 8.354 1.00 93.75 88 GLU A CA 1
ATOM 638 C C . GLU A 1 88 ? -15.484 3.749 8.213 1.00 93.75 88 GLU A C 1
ATOM 640 O O . GLU A 1 88 ? -14.670 3.795 9.136 1.00 93.75 88 GLU A O 1
ATOM 645 N N . LEU A 1 89 ? -15.177 3.204 7.036 1.00 93.06 89 LEU A N 1
ATOM 646 C CA . LEU A 1 89 ? -13.902 2.540 6.775 1.00 93.06 89 LEU A CA 1
ATOM 647 C C . LEU A 1 89 ? -13.017 3.379 5.844 1.00 93.06 89 LEU A C 1
ATOM 649 O O . LEU A 1 89 ? -13.389 3.600 4.689 1.00 93.06 89 LEU A O 1
ATOM 653 N N . PRO A 1 90 ? -11.812 3.791 6.283 1.00 92.44 90 PRO A N 1
ATOM 654 C CA . PRO A 1 90 ? -10.828 4.381 5.386 1.00 92.44 90 PRO A CA 1
ATOM 655 C C . PRO A 1 90 ? -10.490 3.420 4.239 1.00 92.44 90 PRO A C 1
ATOM 657 O O . PRO A 1 90 ? -10.221 2.232 4.465 1.00 92.44 90 PRO A O 1
ATOM 660 N N . ALA A 1 91 ? -10.511 3.943 3.013 1.00 91.25 91 ALA A N 1
ATOM 661 C CA . ALA A 1 91 ? -10.445 3.158 1.790 1.00 91.25 91 ALA A CA 1
ATOM 662 C C . ALA A 1 91 ? -9.345 3.635 0.839 1.00 91.25 91 ALA A C 1
ATOM 664 O O . ALA A 1 91 ? -8.989 4.814 0.817 1.00 91.25 91 ALA A O 1
ATOM 665 N N . THR A 1 92 ? -8.847 2.721 0.008 1.00 89.50 92 THR A N 1
ATOM 666 C CA . THR A 1 92 ? -7.880 3.033 -1.054 1.00 89.50 92 THR A CA 1
ATOM 667 C C . THR A 1 92 ? -8.248 2.357 -2.366 1.00 89.50 92 THR A C 1
ATOM 669 O O . THR A 1 92 ? -8.434 1.140 -2.388 1.00 89.50 92 THR A O 1
ATOM 672 N N . HIS A 1 93 ? -8.273 3.150 -3.436 1.00 89.62 93 HIS A N 1
ATOM 673 C CA . HIS A 1 93 ? -8.512 2.741 -4.824 1.00 89.62 93 HIS A CA 1
ATOM 674 C C . HIS A 1 93 ? -7.219 2.217 -5.471 1.00 89.62 93 HIS A C 1
ATOM 676 O O . HIS A 1 93 ? -6.193 2.886 -5.371 1.00 89.62 93 HIS A O 1
ATOM 682 N N . ASN A 1 94 ? -7.238 1.068 -6.146 1.00 87.38 94 ASN A N 1
ATOM 683 C CA . ASN A 1 94 ? -6.091 0.480 -6.872 1.00 87.38 94 ASN A CA 1
ATOM 684 C C . ASN A 1 94 ? -4.871 0.221 -5.990 1.00 87.38 94 ASN A C 1
ATOM 686 O O . ASN A 1 94 ? -3.741 0.663 -6.227 1.00 87.38 94 ASN A O 1
ATOM 690 N N . ARG A 1 95 ? -5.124 -0.487 -4.900 1.00 82.50 95 ARG A N 1
ATOM 691 C CA . ARG A 1 95 ? -4.241 -0.527 -3.748 1.00 82.50 95 ARG A CA 1
ATOM 692 C C . ARG A 1 95 ? -2.919 -1.275 -3.971 1.00 82.50 95 ARG A C 1
ATOM 694 O O . ARG A 1 95 ? -1.945 -1.040 -3.263 1.00 82.50 95 ARG A O 1
ATOM 701 N N . VAL A 1 96 ? -2.863 -2.198 -4.919 1.00 85.62 96 VAL A N 1
ATOM 702 C CA . VAL A 1 96 ? -1.660 -3.015 -5.169 1.00 85.62 96 VAL A CA 1
ATOM 703 C C . VAL A 1 96 ? -0.715 -2.410 -6.206 1.00 85.62 96 VAL A C 1
ATOM 705 O O . VAL A 1 96 ? 0.353 -2.967 -6.448 1.00 85.62 96 VAL A O 1
ATOM 708 N N . ILE A 1 97 ? -1.082 -1.252 -6.761 1.00 88.12 97 ILE A N 1
ATOM 709 C CA . ILE A 1 97 ? -0.351 -0.525 -7.801 1.00 88.12 97 ILE A CA 1
ATOM 710 C C . ILE A 1 97 ? 0.578 0.509 -7.152 1.00 88.12 97 ILE A C 1
ATOM 712 O O . ILE A 1 97 ? 0.423 1.730 -7.294 1.00 88.12 97 ILE A O 1
ATOM 716 N N . THR A 1 98 ? 1.494 0.001 -6.331 1.00 88.81 98 THR A N 1
ATOM 717 C CA . THR A 1 98 ? 2.343 0.791 -5.437 1.00 88.81 98 THR A CA 1
ATOM 718 C C . THR A 1 98 ? 3.779 0.867 -5.939 1.00 88.81 98 THR A C 1
ATOM 720 O O . THR A 1 98 ? 4.284 -0.050 -6.592 1.00 88.81 98 THR A O 1
ATOM 723 N N . ARG A 1 99 ? 4.466 1.968 -5.619 1.00 87.38 99 ARG A N 1
ATOM 724 C CA . ARG A 1 99 ? 5.855 2.170 -6.055 1.00 87.38 99 ARG A CA 1
ATOM 725 C C . ARG A 1 99 ? 6.842 1.160 -5.476 1.00 87.38 99 ARG A C 1
ATOM 727 O O . ARG A 1 99 ? 7.747 0.750 -6.189 1.00 87.38 99 ARG A O 1
ATOM 734 N N . ASP A 1 100 ? 6.639 0.695 -4.243 1.00 87.44 100 ASP A N 1
ATOM 735 C CA . ASP A 1 100 ? 7.459 -0.362 -3.620 1.00 87.44 100 ASP A CA 1
ATOM 736 C C . ASP A 1 100 ? 7.374 -1.715 -4.351 1.00 87.44 100 ASP A C 1
ATOM 738 O O . ASP A 1 100 ? 8.166 -2.614 -4.085 1.00 87.44 100 ASP A O 1
ATOM 742 N N . ARG A 1 101 ? 6.431 -1.861 -5.292 1.00 87.94 101 ARG A N 1
ATOM 743 C CA . ARG A 1 101 ? 6.291 -3.024 -6.179 1.00 87.94 101 ARG A CA 1
ATOM 744 C C . ARG A 1 101 ? 6.759 -2.759 -7.612 1.00 87.94 101 ARG A C 1
ATOM 746 O O . ARG A 1 101 ? 6.500 -3.569 -8.497 1.00 87.94 101 ARG A O 1
ATOM 753 N N . GLY A 1 102 ? 7.418 -1.628 -7.855 1.00 86.88 102 GLY A N 1
ATOM 754 C CA . GLY A 1 102 ? 7.958 -1.247 -9.161 1.00 86.88 102 GLY A CA 1
ATOM 755 C C . GLY A 1 102 ? 6.974 -0.542 -10.094 1.00 86.88 102 GLY A C 1
ATOM 756 O O . GLY A 1 102 ? 7.383 -0.077 -11.160 1.00 86.88 102 GLY A O 1
ATOM 757 N N . TYR A 1 103 ? 5.699 -0.394 -9.715 1.00 86.88 103 TYR A N 1
ATOM 758 C CA . TYR A 1 103 ? 4.781 0.449 -10.483 1.00 86.88 103 TYR A CA 1
ATOM 759 C C . TYR A 1 103 ? 5.294 1.889 -10.485 1.00 86.88 103 TYR A C 1
ATOM 761 O O . TYR A 1 103 ? 5.700 2.425 -9.456 1.00 86.88 103 TYR A O 1
ATOM 769 N N . GLY A 1 104 ? 5.273 2.541 -11.642 1.00 83.25 104 GLY A N 1
ATOM 770 C CA . GLY A 1 104 ? 5.794 3.894 -11.792 1.00 83.25 104 GLY A CA 1
ATOM 771 C C . GLY A 1 104 ? 7.305 4.007 -12.016 1.00 83.25 104 GLY A C 1
ATOM 772 O O . GLY A 1 104 ? 7.743 5.088 -12.410 1.00 83.25 104 GLY A O 1
ATOM 773 N N . ASN A 1 105 ? 8.101 2.930 -11.874 1.00 84.19 105 ASN A N 1
ATOM 774 C CA . ASN A 1 105 ? 9.555 2.980 -12.133 1.00 84.19 105 ASN A CA 1
ATOM 775 C C . ASN A 1 105 ? 9.875 3.493 -13.543 1.00 84.19 105 ASN A C 1
ATOM 777 O O . ASN A 1 105 ? 10.862 4.195 -13.762 1.00 84.19 105 ASN A O 1
ATOM 781 N N . ARG A 1 106 ? 9.002 3.175 -14.504 1.00 78.12 106 ARG A N 1
ATOM 782 C CA . ARG A 1 106 ? 9.136 3.560 -15.912 1.00 78.12 106 ARG A CA 1
ATOM 783 C C . ARG A 1 106 ? 8.288 4.749 -16.324 1.00 78.12 106 ARG A C 1
ATOM 785 O O . ARG A 1 106 ? 8.343 5.126 -17.489 1.00 78.12 106 ARG A O 1
ATOM 792 N N . ASP A 1 107 ? 7.590 5.413 -15.405 1.00 78.31 107 ASP A N 1
ATOM 793 C CA . ASP A 1 107 ? 6.867 6.651 -15.740 1.00 78.31 107 ASP A CA 1
ATOM 794 C C . ASP A 1 107 ? 7.848 7.744 -16.224 1.00 78.31 107 ASP A C 1
ATOM 796 O O . ASP A 1 107 ? 7.476 8.643 -16.979 1.00 78.31 107 ASP A O 1
ATOM 800 N N . GLN A 1 108 ? 9.134 7.623 -15.861 1.00 67.75 108 GLN A N 1
ATOM 801 C CA . GLN A 1 108 ? 10.240 8.443 -16.370 1.00 67.75 108 GLN A CA 1
ATOM 802 C C . GLN A 1 108 ? 10.529 8.220 -17.867 1.00 67.75 108 GLN A C 1
ATOM 804 O O . GLN A 1 108 ? 11.050 9.114 -18.536 1.00 67.75 108 GLN A O 1
ATOM 809 N N . LEU A 1 109 ? 10.188 7.051 -18.425 1.00 65.69 109 LEU A N 1
ATOM 810 C CA . LEU A 1 109 ? 10.363 6.749 -19.850 1.00 65.69 109 LEU A CA 1
ATOM 811 C C . LEU A 1 109 ? 9.520 7.689 -20.720 1.00 65.69 109 LEU A C 1
ATOM 813 O O . LEU A 1 109 ? 9.950 8.030 -21.818 1.00 65.69 109 LEU A O 1
ATOM 817 N N . ASN A 1 110 ? 8.395 8.202 -20.210 1.00 64.12 110 ASN A N 1
ATOM 818 C CA . ASN A 1 110 ? 7.602 9.215 -20.912 1.00 64.12 110 ASN A CA 1
ATOM 819 C C . ASN A 1 110 ? 8.437 10.464 -21.241 1.00 64.12 110 ASN A C 1
ATOM 821 O O . ASN A 1 110 ? 8.325 11.006 -22.339 1.00 64.12 110 ASN A O 1
ATOM 825 N N . ALA A 1 111 ? 9.338 10.880 -20.342 1.00 60.00 111 ALA A N 1
ATOM 826 C CA . ALA A 1 111 ? 10.247 11.994 -20.608 1.00 60.00 111 ALA A CA 1
ATOM 827 C C . ALA A 1 111 ? 11.259 11.655 -21.719 1.00 60.00 111 ALA A C 1
ATOM 829 O O . ALA A 1 111 ? 11.555 12.500 -22.562 1.00 60.00 111 ALA A O 1
ATOM 830 N N . LYS A 1 112 ? 11.744 10.405 -21.776 1.00 63.41 112 LYS A N 1
ATOM 831 C CA . LYS A 1 112 ? 12.654 9.928 -22.838 1.00 63.41 112 LYS A CA 1
ATOM 832 C C . LYS A 1 112 ? 11.969 9.803 -24.201 1.00 63.41 112 LYS A C 1
ATOM 834 O O . LYS A 1 112 ? 12.632 9.957 -25.221 1.00 63.41 112 LYS A O 1
ATOM 839 N N . LEU A 1 113 ? 10.659 9.560 -24.229 1.00 67.50 113 LEU A N 1
ATOM 840 C CA . LEU A 1 113 ? 9.856 9.515 -25.456 1.00 67.50 113 LEU A CA 1
ATOM 841 C C . LEU A 1 113 ? 9.519 10.913 -26.007 1.00 67.50 113 LEU A C 1
ATOM 843 O O . LEU A 1 113 ? 8.794 11.021 -26.993 1.00 67.50 113 LEU A O 1
ATOM 847 N N . GLY A 1 114 ? 10.031 11.986 -25.392 1.00 60.72 114 GLY A N 1
ATOM 848 C CA . GLY A 1 114 ? 9.771 13.354 -25.838 1.00 60.72 114 GLY A CA 1
ATOM 849 C C . GLY A 1 114 ? 8.317 13.780 -25.639 1.00 60.72 114 GLY A C 1
ATOM 850 O O . GLY A 1 114 ? 7.837 14.656 -26.357 1.00 60.72 114 GLY A O 1
ATOM 851 N N . ALA A 1 115 ? 7.607 13.164 -24.684 1.00 62.94 115 ALA A N 1
ATOM 852 C CA . ALA A 1 115 ? 6.253 13.549 -24.312 1.00 62.94 115 ALA A CA 1
ATOM 853 C C . ALA A 1 115 ? 6.261 14.979 -23.739 1.00 62.94 115 ALA A C 1
ATOM 855 O O . ALA A 1 115 ? 6.466 15.192 -22.547 1.00 62.94 115 ALA A O 1
ATOM 856 N N . SER A 1 116 ? 6.080 15.973 -24.608 1.00 59.69 116 SER A N 1
ATOM 857 C CA . SER A 1 116 ? 6.069 17.397 -24.252 1.00 59.69 116 SER A CA 1
ATOM 858 C C . SER A 1 116 ? 4.689 17.887 -23.813 1.00 59.69 116 SER A C 1
ATOM 860 O O . SER A 1 116 ? 4.578 18.917 -23.150 1.00 59.69 116 SER A O 1
ATOM 862 N N . SER A 1 117 ? 3.627 17.148 -24.146 1.00 63.78 117 SER A N 1
ATOM 863 C CA . SER A 1 117 ? 2.283 17.413 -23.645 1.00 63.78 117 SER A CA 1
ATOM 864 C C . SER A 1 117 ? 2.038 16.684 -22.331 1.00 63.78 117 SER A C 1
ATOM 866 O O . SER A 1 117 ? 2.221 15.472 -22.235 1.00 63.78 117 SER A O 1
ATOM 868 N N . SER A 1 118 ? 1.497 17.403 -21.348 1.00 61.28 118 SER A N 1
ATOM 869 C CA . SER A 1 118 ? 0.997 16.833 -20.088 1.00 61.28 118 SER A CA 1
ATOM 870 C C . SER A 1 118 ? -0.052 15.727 -20.296 1.00 61.28 118 SER A C 1
ATOM 872 O O . SER A 1 118 ? -0.211 14.868 -19.434 1.00 61.28 118 SER A O 1
ATOM 874 N N . ALA A 1 119 ? -0.725 15.710 -21.454 1.00 61.97 119 ALA A N 1
ATOM 875 C CA . ALA A 1 119 ? -1.649 14.657 -21.879 1.00 61.97 119 ALA A CA 1
ATOM 876 C C . ALA A 1 119 ? -0.971 13.319 -22.242 1.00 61.97 119 ALA A C 1
ATOM 878 O O . ALA A 1 119 ? -1.643 12.295 -22.288 1.00 61.97 119 ALA A O 1
ATOM 879 N N . SER A 1 120 ? 0.342 13.314 -22.482 1.00 62.72 120 SER A N 1
ATOM 880 C CA . SER A 1 120 ? 1.113 12.119 -22.862 1.00 62.72 120 SER A CA 1
ATOM 881 C C . SER A 1 120 ? 1.874 11.507 -21.683 1.00 62.72 120 SER A C 1
ATOM 883 O O . SER A 1 120 ? 2.664 10.583 -21.861 1.00 62.72 120 SER A O 1
ATOM 885 N N . TYR A 1 121 ? 1.662 12.026 -20.472 1.00 69.88 121 TYR A N 1
ATOM 886 C CA . TYR A 1 121 ? 2.254 11.483 -19.259 1.00 69.88 121 TYR A CA 1
ATOM 887 C C . TYR A 1 121 ? 1.413 10.305 -18.751 1.00 69.88 121 TYR A C 1
ATOM 889 O O . TYR A 1 121 ? 0.352 10.499 -18.156 1.00 69.88 121 TYR A O 1
ATOM 897 N N . MET A 1 122 ? 1.892 9.083 -18.984 1.00 72.44 122 MET A N 1
ATOM 898 C CA . MET A 1 122 ? 1.308 7.874 -18.407 1.00 72.44 122 MET A CA 1
ATOM 899 C C . MET A 1 122 ? 1.814 7.703 -16.974 1.00 72.44 122 MET A C 1
ATOM 901 O O . MET A 1 122 ? 3.017 7.570 -16.759 1.00 72.44 122 MET A O 1
ATOM 905 N N . ARG A 1 123 ? 0.905 7.685 -15.998 1.00 76.19 123 ARG A N 1
ATOM 906 C CA . ARG A 1 123 ? 1.242 7.358 -14.612 1.00 76.19 123 ARG A CA 1
ATOM 907 C C . ARG A 1 123 ? 0.760 5.952 -14.311 1.00 76.19 123 ARG A C 1
ATOM 909 O O . ARG A 1 123 ? -0.438 5.705 -14.353 1.00 76.19 123 ARG A O 1
ATOM 916 N N . THR A 1 124 ? 1.688 5.052 -14.018 1.00 79.31 124 THR A N 1
ATOM 917 C CA . THR A 1 124 ? 1.370 3.640 -13.779 1.00 79.31 124 THR A CA 1
ATOM 918 C C . THR A 1 124 ? 1.308 3.289 -12.297 1.00 79.31 124 THR A C 1
ATOM 920 O O . THR A 1 124 ? 0.890 2.188 -11.972 1.00 79.31 124 THR A O 1
ATOM 923 N N . SER A 1 125 ? 1.692 4.203 -11.393 1.00 83.06 125 SER A N 1
ATOM 924 C CA . SER A 1 125 ? 1.542 4.041 -9.936 1.00 83.06 125 SER A CA 1
ATOM 925 C C . SER A 1 125 ? 0.428 4.921 -9.365 1.00 83.06 125 SER A C 1
ATOM 927 O O . SER A 1 125 ? 0.468 6.147 -9.553 1.00 83.06 125 SER A O 1
ATOM 929 N N . ASN A 1 126 ? -0.454 4.338 -8.551 1.00 77.50 126 ASN A N 1
ATOM 930 C CA . ASN A 1 126 ? -1.511 5.079 -7.851 1.00 77.50 126 ASN A CA 1
ATOM 931 C C . ASN A 1 126 ? -1.119 5.446 -6.416 1.00 77.50 126 ASN A C 1
ATOM 933 O O . ASN A 1 126 ? -1.551 6.480 -5.908 1.00 77.50 126 ASN A O 1
ATOM 937 N N . TRP A 1 127 ? -0.244 4.656 -5.785 1.00 81.62 127 TRP A N 1
ATOM 938 C CA . TRP A 1 127 ? 0.138 4.842 -4.385 1.00 81.62 127 TRP A CA 1
ATOM 939 C C . TRP A 1 127 ? 1.651 4.869 -4.180 1.00 81.62 127 TRP A C 1
ATOM 941 O O . TRP A 1 127 ? 2.400 4.072 -4.743 1.00 81.62 127 TRP A O 1
ATOM 951 N N . PHE A 1 128 ? 2.098 5.801 -3.336 1.00 85.69 128 PHE A N 1
ATOM 952 C CA . PHE A 1 128 ? 3.503 5.927 -2.935 1.00 85.69 128 PHE A CA 1
ATOM 953 C C . PHE A 1 128 ? 3.900 4.943 -1.823 1.00 85.69 128 PHE A C 1
ATOM 955 O O . PHE A 1 128 ? 5.036 4.485 -1.782 1.00 85.69 128 PHE A O 1
ATOM 962 N N . LEU A 1 129 ? 2.964 4.636 -0.927 1.00 89.81 129 LEU A N 1
ATOM 963 C CA . LEU A 1 129 ? 3.172 3.792 0.248 1.00 89.81 129 LEU A CA 1
ATOM 964 C C . LEU A 1 129 ? 2.892 2.320 -0.067 1.00 89.81 129 LEU A C 1
ATOM 966 O O . LEU A 1 129 ? 1.983 2.033 -0.848 1.00 89.81 129 LEU A O 1
ATOM 970 N N . SER A 1 130 ? 3.585 1.399 0.604 1.00 92.06 130 SER A N 1
ATOM 971 C CA . SER A 1 130 ? 3.348 -0.039 0.431 1.00 92.06 130 SER A CA 1
ATOM 972 C C . SER A 1 130 ? 1.964 -0.477 0.907 1.00 92.06 130 SER A C 1
ATOM 974 O O . SER A 1 130 ? 1.267 0.233 1.638 1.00 92.06 130 SER A O 1
ATOM 976 N N . LEU A 1 131 ? 1.538 -1.683 0.520 1.00 92.62 131 LEU A N 1
ATOM 977 C CA . LEU A 1 131 ? 0.314 -2.269 1.074 1.00 92.62 131 LEU A CA 1
ATOM 978 C C . LEU A 1 131 ? 0.390 -2.358 2.606 1.00 92.62 131 LEU A C 1
ATOM 980 O O . LEU A 1 131 ? -0.585 -1.988 3.260 1.00 92.62 131 LEU A O 1
ATOM 984 N N . THR A 1 132 ? 1.536 -2.778 3.145 1.00 95.00 132 THR A N 1
ATOM 985 C CA . THR A 1 132 ? 1.817 -2.830 4.587 1.00 95.00 132 THR A CA 1
ATOM 986 C C . THR A 1 132 ? 1.631 -1.460 5.225 1.00 95.00 132 THR A C 1
ATOM 988 O O . THR A 1 132 ? 0.789 -1.309 6.104 1.00 95.00 132 THR A O 1
ATOM 991 N N . ASP A 1 133 ? 2.300 -0.436 4.692 1.00 94.62 133 ASP A N 1
ATOM 992 C CA . ASP A 1 133 ? 2.237 0.923 5.231 1.00 94.62 133 ASP A CA 1
ATOM 993 C C . ASP A 1 133 ? 0.806 1.419 5.310 1.00 94.62 133 ASP A C 1
ATOM 995 O O . ASP A 1 133 ? 0.345 1.824 6.371 1.00 94.62 133 ASP A O 1
ATOM 999 N N . GLN A 1 134 ? 0.045 1.372 4.213 1.00 93.38 134 GLN A N 1
ATOM 1000 C CA . GLN A 1 134 ? -1.284 1.966 4.291 1.00 93.38 134 GLN A CA 1
ATOM 1001 C C . GLN A 1 134 ? -2.263 1.106 5.141 1.00 93.38 134 GLN A C 1
ATOM 1003 O O . GLN A 1 134 ? -3.290 1.618 5.574 1.00 93.38 134 GLN A O 1
ATOM 1008 N N . LEU A 1 135 ? -1.965 -0.175 5.429 1.00 93.94 135 LEU A N 1
ATOM 1009 C CA . LEU A 1 135 ? -2.696 -0.969 6.432 1.00 93.94 135 LEU A CA 1
ATOM 1010 C C . LEU A 1 135 ? -2.335 -0.521 7.855 1.00 93.94 135 LEU A C 1
ATOM 1012 O O . LEU A 1 135 ? -3.235 -0.372 8.691 1.00 93.94 135 LEU A O 1
ATOM 1016 N N . ASP A 1 136 ? -1.058 -0.261 8.118 1.00 93.25 136 ASP A N 1
ATOM 1017 C CA . ASP A 1 136 ? -0.575 0.266 9.398 1.00 93.25 136 ASP A CA 1
ATOM 1018 C C . ASP A 1 136 ? -1.117 1.676 9.661 1.00 93.25 136 ASP A C 1
ATOM 1020 O O . ASP A 1 136 ? -1.508 2.007 10.781 1.00 93.25 136 ASP A O 1
ATOM 1024 N N . LEU A 1 137 ? -1.292 2.465 8.600 1.00 92.38 137 LEU A N 1
ATOM 1025 C CA . LEU A 1 137 ? -1.950 3.771 8.633 1.00 92.38 137 LEU A CA 1
ATOM 1026 C C . LEU A 1 137 ?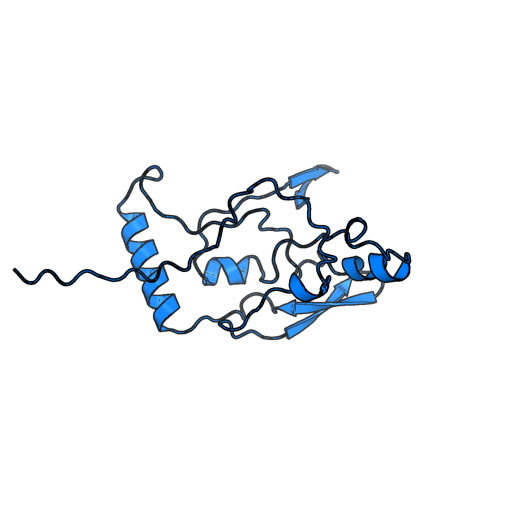 -3.487 3.701 8.686 1.00 92.38 137 LEU A C 1
ATOM 1028 O O . LEU A 1 137 ? -4.141 4.738 8.663 1.00 92.38 137 LEU A O 1
ATOM 1032 N N . GLY A 1 138 ? -4.082 2.507 8.784 1.00 92.50 138 GLY A N 1
ATOM 1033 C CA . GLY A 1 138 ? -5.498 2.340 9.130 1.00 92.50 138 GLY A CA 1
ATOM 1034 C C . GLY A 1 138 ? -6.477 2.100 7.981 1.00 92.50 138 GLY A C 1
ATOM 1035 O O . GLY A 1 138 ? -7.676 2.053 8.241 1.00 92.50 138 GLY A O 1
ATOM 1036 N N . MET A 1 139 ? -6.018 1.888 6.745 1.00 93.56 139 MET A N 1
ATOM 1037 C CA . MET A 1 139 ? -6.908 1.567 5.616 1.00 93.56 139 MET A CA 1
ATOM 1038 C C . MET A 1 139 ? -7.534 0.182 5.780 1.00 93.56 139 MET A C 1
ATOM 1040 O O . MET A 1 139 ? -6.826 -0.792 6.030 1.00 93.56 139 MET A O 1
ATOM 1044 N N . ARG A 1 140 ? -8.859 0.063 5.664 1.00 93.31 140 ARG A N 1
ATOM 1045 C CA . ARG A 1 140 ? -9.598 -1.195 5.903 1.00 93.31 140 ARG A CA 1
ATOM 1046 C C . ARG A 1 140 ? -10.514 -1.616 4.761 1.00 93.31 140 ARG A C 1
ATOM 1048 O O . ARG A 1 140 ? -10.992 -2.744 4.781 1.00 93.31 140 ARG A O 1
ATOM 1055 N N . PHE A 1 141 ? -10.685 -0.769 3.753 1.00 92.94 141 PHE A N 1
ATOM 1056 C CA . PHE A 1 141 ? -11.336 -1.130 2.499 1.00 92.94 141 PHE A CA 1
ATOM 1057 C C . PHE A 1 141 ? -10.335 -0.989 1.347 1.00 92.94 141 PHE A C 1
ATOM 1059 O O . PHE A 1 141 ? -9.792 0.091 1.111 1.00 92.94 141 PHE A O 1
ATOM 1066 N N . LEU A 1 142 ? -10.039 -2.092 0.661 1.00 92.81 142 LEU A N 1
ATOM 1067 C CA . LEU A 1 142 ? -9.002 -2.140 -0.369 1.00 92.81 142 LEU A CA 1
ATOM 1068 C C . LEU A 1 142 ? -9.615 -2.561 -1.699 1.00 92.81 142 LEU A C 1
ATOM 1070 O O . LEU A 1 142 ? -10.202 -3.635 -1.796 1.00 92.81 142 LEU A O 1
ATOM 1074 N N . GLU A 1 143 ? -9.424 -1.738 -2.720 1.00 93.25 143 GLU A N 1
ATOM 1075 C CA . GLU A 1 143 ? -9.734 -2.096 -4.098 1.00 93.25 143 GLU A CA 1
ATOM 1076 C C . GLU A 1 143 ? -8.523 -2.757 -4.757 1.00 93.25 143 GLU A C 1
ATOM 1078 O O . GLU A 1 143 ? -7.398 -2.249 -4.674 1.00 93.25 143 GLU A O 1
ATOM 1083 N N . LEU A 1 144 ? -8.755 -3.909 -5.385 1.00 91.00 144 LEU A N 1
ATOM 1084 C CA . LEU A 1 144 ? -7.733 -4.716 -6.036 1.00 91.00 144 LEU A CA 1
ATOM 1085 C C . LEU A 1 144 ? -8.094 -4.906 -7.507 1.00 91.00 144 LEU A C 1
ATOM 1087 O O . LEU A 1 144 ? -9.022 -5.649 -7.823 1.00 91.00 144 LEU A O 1
ATOM 1091 N N . ASP A 1 145 ? -7.296 -4.309 -8.380 1.00 90.19 145 ASP A N 1
ATOM 1092 C CA . ASP A 1 145 ? -7.328 -4.589 -9.809 1.00 90.19 145 ASP A CA 1
ATOM 1093 C C . ASP A 1 145 ? -6.469 -5.816 -10.094 1.00 90.19 145 ASP A C 1
ATOM 1095 O O . ASP A 1 145 ? -5.279 -5.867 -9.753 1.00 90.19 145 ASP A O 1
ATOM 1099 N N . VAL A 1 146 ? -7.080 -6.835 -10.693 1.00 91.25 146 VAL A N 1
ATOM 1100 C CA . VAL A 1 146 ? -6.416 -8.106 -10.976 1.00 91.25 146 VAL A CA 1
ATOM 1101 C C . VAL A 1 146 ? -6.683 -8.565 -12.399 1.00 91.25 146 VAL A C 1
ATOM 1103 O O . VAL A 1 146 ? -7.800 -8.475 -12.900 1.00 91.25 146 VAL A O 1
ATOM 1106 N N . ASN A 1 147 ? -5.654 -9.135 -13.017 1.00 93.31 147 ASN A N 1
ATOM 1107 C CA . ASN A 1 147 ? -5.757 -9.879 -14.263 1.00 93.31 147 ASN A CA 1
ATOM 1108 C C . ASN A 1 147 ? -5.469 -11.356 -14.003 1.00 93.31 147 ASN A C 1
ATOM 1110 O O . ASN A 1 147 ? -4.545 -11.700 -13.264 1.00 93.31 147 ASN A O 1
ATOM 1114 N N . TYR A 1 148 ? -6.238 -12.237 -14.640 1.00 94.31 148 TYR A N 1
ATOM 1115 C CA . TYR A 1 148 ? -5.957 -13.668 -14.646 1.00 94.31 148 TYR A CA 1
ATOM 1116 C C . TYR A 1 148 ? -5.088 -14.024 -15.855 1.00 94.31 148 TYR A C 1
ATOM 1118 O O . TYR A 1 148 ? -5.512 -13.865 -16.999 1.00 94.3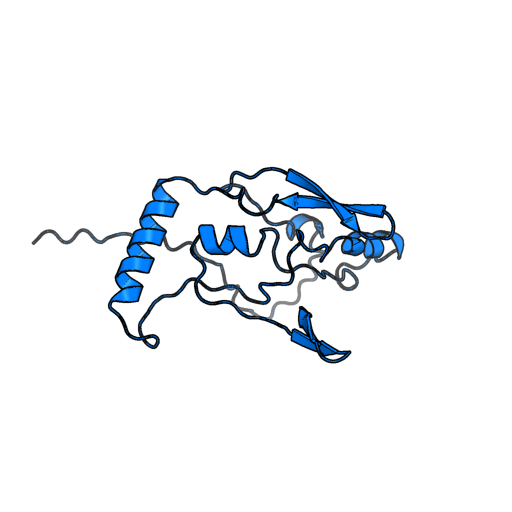1 148 TYR A O 1
ATOM 1126 N N . PHE A 1 149 ? -3.872 -14.506 -15.609 1.00 94.75 149 PHE A N 1
ATOM 1127 C CA . PHE A 1 149 ? -2.919 -14.893 -16.646 1.00 94.75 149 PHE A CA 1
ATOM 1128 C C . PHE A 1 149 ? -2.065 -16.077 -16.187 1.00 94.75 149 PHE A C 1
ATOM 1130 O O . PHE A 1 149 ? -1.678 -16.152 -15.025 1.00 94.75 149 PHE A O 1
ATOM 1137 N N . ALA A 1 150 ? -1.767 -17.005 -17.104 1.00 95.06 150 ALA A N 1
ATOM 1138 C CA . ALA A 1 150 ? -0.931 -18.184 -16.844 1.00 95.06 150 ALA A CA 1
ATOM 1139 C C . ALA A 1 150 ? -1.313 -18.944 -15.554 1.00 95.06 150 ALA A C 1
ATOM 1141 O O . ALA A 1 150 ? -0.458 -19.325 -14.757 1.00 95.06 150 ALA A O 1
ATOM 1142 N N . SER A 1 151 ? -2.617 -19.153 -15.349 1.00 96.25 151 SER A N 1
ATOM 1143 C CA . SER A 1 151 ? -3.179 -19.828 -14.171 1.00 96.25 151 SER A CA 1
ATOM 1144 C C . SER A 1 151 ? -2.968 -19.111 -12.830 1.00 96.25 151 SER A C 1
ATOM 1146 O O . SER A 1 151 ? -3.116 -19.734 -11.781 1.00 96.25 151 SER A O 1
ATOM 1148 N N . SER A 1 152 ? -2.678 -17.809 -12.845 1.00 95.44 152 SER A N 1
ATOM 1149 C CA . SER A 1 152 ? -2.502 -16.984 -11.648 1.00 95.44 152 SER A CA 1
ATOM 1150 C C . SER A 1 152 ? -3.296 -15.680 -11.736 1.00 95.44 152 SER A C 1
ATOM 1152 O O . SER A 1 152 ? -3.520 -15.146 -12.821 1.00 95.44 152 SER A O 1
ATOM 1154 N N . LEU A 1 153 ? -3.705 -15.151 -10.580 1.00 93.25 153 LEU A N 1
ATOM 1155 C CA . LEU A 1 153 ? -4.158 -13.766 -10.453 1.00 93.25 153 LEU A CA 1
ATOM 1156 C C . LEU A 1 153 ? -2.941 -12.879 -10.194 1.00 93.25 153 LEU A C 1
ATOM 1158 O O . LEU A 1 153 ? -2.186 -13.116 -9.252 1.00 93.25 153 LEU A O 1
ATOM 1162 N N . CYS A 1 154 ? -2.764 -11.859 -11.023 1.00 89.25 154 CYS A N 1
ATOM 1163 C CA . CYS A 1 154 ? -1.695 -10.876 -10.906 1.00 89.25 154 CYS A CA 1
ATOM 1164 C C . CYS A 1 154 ? -2.304 -9.487 -10.721 1.00 89.25 154 CYS A C 1
ATOM 1166 O O . CYS A 1 154 ? -3.343 -9.191 -11.311 1.00 89.25 154 CYS A O 1
ATOM 1168 N N . SER A 1 155 ? -1.660 -8.627 -9.932 1.00 87.38 155 SER A N 1
ATOM 1169 C CA . SER A 1 155 ? -2.067 -7.223 -9.828 1.00 87.38 155 SER A CA 1
ATOM 1170 C C . SER A 1 155 ? -1.963 -6.531 -11.189 1.00 87.38 155 SER A C 1
ATOM 1172 O O . SER A 1 155 ? -0.987 -6.722 -11.918 1.00 87.38 155 SER A O 1
ATOM 1174 N N . ALA A 1 156 ? -2.960 -5.723 -11.527 1.00 81.75 156 ALA A N 1
ATOM 1175 C CA . ALA A 1 156 ? -3.048 -4.992 -12.786 1.00 81.75 156 ALA A CA 1
ATOM 1176 C C . ALA A 1 156 ? -3.458 -3.536 -12.543 1.00 81.75 156 ALA A C 1
ATOM 1178 O O . ALA A 1 156 ? -3.782 -3.190 -11.412 1.00 81.75 156 ALA A O 1
ATOM 1179 N N . HIS A 1 157 ? -3.400 -2.711 -13.591 1.00 75.38 157 HIS A N 1
ATOM 1180 C CA . HIS A 1 157 ? -4.061 -1.409 -13.655 1.00 75.38 157 HIS A CA 1
ATOM 1181 C C . HIS A 1 157 ? -5.016 -1.388 -14.841 1.00 75.38 157 HIS A C 1
ATOM 1183 O O . HIS A 1 157 ? -4.607 -1.929 -15.897 1.00 75.38 157 HIS A O 1
#

pLDDT: mean 75.44, std 22.94, range [26.11, 96.25]

Secondary structure (DSSP, 8-state):
----------------------------GGGGS---TTEE--EEEEE-TTS-EEEEEPTT--EE-HHHHHHHHHHHHHHTTS-TTT----EESSTT-BGGGTTTTTTTHHHHTT--SGGG-----SBSS-HHHHHHTT--EE---EEEETTEEEE--